Protein AF-Q3UQT1-F1 (afdb_monomer_lite)

Sequence (174 aa):
MASGGNQSPPPPPAAAASSEEEEEDGDAADRAQPAGSPSHQIQQRFEELCSRLNMDEAARAEAWSSYRSMSESYTLEGNDLHWLACALYVACRKSVPTVSKGTAEGNYVSLTRILRCSEQSLIEFFNKMKKWEDMANLPPHFRERTERLERNFTVSAVIFKKYEPIFQDIFKYP

InterPro domains:
  IPR024599 Retinoblastoma-associated protein, N-terminal [PF11934] (102-173)
  IPR024599 Retinoblastoma-associated protein, N-terminal [SM01367] (94-174)
  IPR028309 Retinoblastoma protein family [PTHR13742] (41-174)
  IPR036915 Cyclin-like superfamily [SSF47954] (47-95)

Secondary structure (DSSP, 8-state):
-------------------------------------HHHHHHHHHHHHHHHHT--HHHHHHHHHHHHHHHHHS---S-HHHHHHHHHHHHHHHS----SSS---S----HHHHHHHHT--HHHHHHHHHHHHHHTT--HHHHHHHHHHHHHHHHHHHHHHHHHHHHHHHS---

Structure (mmCIF, N/CA/C/O backbone):
data_AF-Q3UQT1-F1
#
_entry.id   AF-Q3UQT1-F1
#
loop_
_atom_site.group_PDB
_atom_site.id
_atom_site.type_symbol
_atom_site.label_atom_id
_atom_site.label_alt_id
_atom_site.label_comp_id
_atom_site.label_asym_id
_atom_site.label_entity_id
_atom_site.label_seq_id
_atom_site.pdbx_PDB_ins_code
_atom_site.Cartn_x
_atom_site.Cartn_y
_atom_site.Cartn_z
_atom_site.occupancy
_atom_site.B_iso_or_equiv
_atom_site.auth_seq_id
_atom_site.auth_comp_id
_atom_site.auth_asym_id
_atom_site.auth_atom_id
_atom_site.pdbx_PDB_model_num
ATOM 1 N N . MET A 1 1 ? -81.829 1.504 67.036 1.00 43.28 1 MET A N 1
ATOM 2 C CA . MET A 1 1 ? -82.154 0.271 66.284 1.00 43.28 1 MET A CA 1
ATOM 3 C C . MET A 1 1 ? -80.848 -0.137 65.604 1.00 43.28 1 MET A C 1
ATOM 5 O O . MET A 1 1 ? -80.374 0.644 64.797 1.00 43.28 1 MET A O 1
ATOM 9 N N . ALA A 1 2 ? -80.030 -1.019 66.202 1.00 41.16 2 ALA A N 1
ATOM 10 C CA . ALA A 1 2 ? -79.977 -2.478 65.944 1.00 41.16 2 ALA A CA 1
ATOM 11 C C . ALA A 1 2 ? -79.972 -2.752 64.425 1.00 41.16 2 ALA A C 1
ATOM 13 O O . ALA A 1 2 ? -80.900 -2.320 63.759 1.00 41.16 2 ALA A O 1
ATOM 14 N N . SER A 1 3 ? -78.987 -3.359 63.767 1.00 46.69 3 SER A N 1
ATOM 15 C CA . SER A 1 3 ? -78.039 -4.447 64.062 1.00 46.69 3 SER A CA 1
ATOM 16 C C . SER A 1 3 ? -76.946 -4.371 62.967 1.00 46.69 3 SER A C 1
ATOM 18 O O . SER A 1 3 ? -77.114 -3.628 62.009 1.00 46.69 3 SER A O 1
ATOM 20 N N . GLY A 1 4 ? -75.815 -5.064 62.951 1.00 45.41 4 GLY A N 1
ATOM 21 C CA . GLY A 1 4 ? -75.279 -6.178 63.713 1.00 45.41 4 GLY A CA 1
ATOM 22 C C . GLY A 1 4 ? -73.825 -6.380 63.253 1.00 45.41 4 GLY A C 1
ATOM 23 O O . GLY A 1 4 ? -73.440 -5.938 62.170 1.00 45.41 4 GLY A O 1
ATOM 24 N N . GLY A 1 5 ? -73.008 -6.973 64.118 1.00 43.38 5 GLY A N 1
ATOM 25 C CA . GLY A 1 5 ? -71.601 -7.247 63.841 1.00 43.38 5 GLY A CA 1
ATOM 26 C C . GLY A 1 5 ? -71.372 -8.536 63.055 1.00 43.38 5 GLY A C 1
ATOM 27 O O . GLY A 1 5 ? -72.252 -9.388 62.985 1.00 43.38 5 GLY A O 1
ATOM 28 N N . ASN A 1 6 ? -70.148 -8.710 62.552 1.00 47.06 6 ASN A N 1
ATOM 29 C CA . ASN A 1 6 ? -69.303 -9.814 63.009 1.00 47.06 6 ASN A CA 1
ATOM 30 C C . ASN A 1 6 ? -67.811 -9.566 62.715 1.00 47.06 6 ASN A C 1
ATOM 32 O O . ASN A 1 6 ? -67.454 -8.780 61.844 1.00 47.06 6 ASN A O 1
ATOM 36 N N . GLN A 1 7 ? -66.975 -10.211 63.527 1.00 46.31 7 GLN A N 1
ATOM 37 C CA . GLN A 1 7 ? -65.545 -9.997 63.772 1.00 46.31 7 GLN A CA 1
ATOM 38 C C . GLN A 1 7 ? -64.594 -10.653 62.732 1.00 46.31 7 GLN A C 1
ATOM 40 O O . GLN A 1 7 ? -64.849 -11.764 62.285 1.00 46.31 7 GLN A O 1
ATOM 45 N N . SER A 1 8 ? -63.505 -9.932 62.402 1.00 48.25 8 SER A N 1
ATOM 46 C CA . SER A 1 8 ? -62.045 -10.253 62.291 1.00 48.25 8 SER A CA 1
ATOM 47 C C . SER A 1 8 ? -61.491 -11.662 62.664 1.00 48.25 8 SER A C 1
ATOM 49 O O . SER A 1 8 ? -62.192 -12.351 63.401 1.00 48.25 8 SER A O 1
ATOM 51 N N . PRO A 1 9 ? -60.186 -12.043 62.431 1.00 54.91 9 PRO A N 1
ATOM 52 C CA . PRO A 1 9 ? -59.051 -11.526 61.601 1.00 54.91 9 PRO A CA 1
ATOM 53 C C . PRO A 1 9 ? -58.205 -12.678 60.88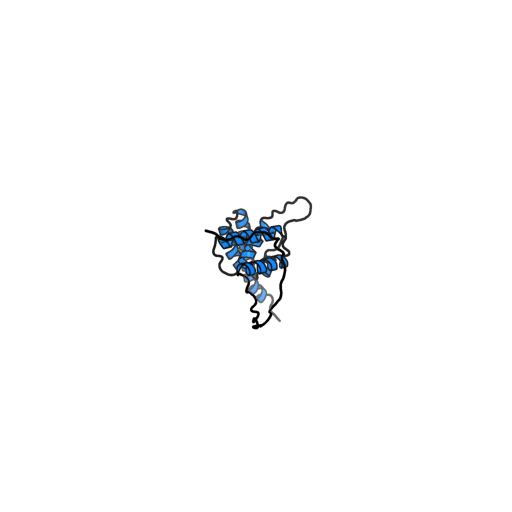7 1.00 54.91 9 PRO A C 1
ATOM 55 O O . PRO A 1 9 ? -58.852 -13.592 60.393 1.00 54.91 9 PRO A O 1
ATOM 58 N N . PRO A 1 10 ? -56.834 -12.707 60.756 1.00 52.97 10 PRO A N 1
ATOM 59 C CA . PRO A 1 10 ? -56.041 -12.366 59.547 1.00 52.97 10 PRO A CA 1
ATOM 60 C C . PRO A 1 10 ? -55.024 -13.495 59.073 1.00 52.97 10 PRO A C 1
ATOM 62 O O . PRO A 1 10 ? -55.379 -14.658 59.231 1.00 52.97 10 PRO A O 1
ATOM 65 N N . PRO A 1 11 ? -53.836 -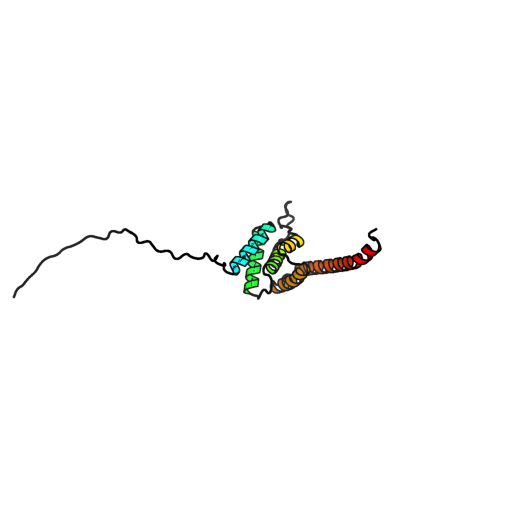13.248 58.426 1.00 60.25 11 PRO A N 1
ATOM 66 C CA . PRO A 1 11 ? -53.310 -13.951 57.223 1.00 60.25 11 PRO A CA 1
ATOM 67 C C . PRO A 1 11 ? -52.195 -15.008 57.510 1.00 60.25 11 PRO A C 1
ATOM 69 O O . PRO A 1 11 ? -51.970 -15.307 58.684 1.00 60.25 11 PRO A O 1
ATOM 72 N N . PRO A 1 12 ? -51.483 -15.603 56.506 1.00 56.84 12 PRO A N 1
ATOM 73 C CA . PRO A 1 12 ? -50.162 -15.073 56.067 1.00 56.84 12 PRO A CA 1
ATOM 74 C C . PRO A 1 12 ? -49.806 -15.421 54.566 1.00 56.84 12 PRO A C 1
ATOM 76 O O . PRO A 1 12 ? -50.739 -15.453 53.769 1.00 56.84 12 PRO A O 1
ATOM 79 N N . PRO A 1 13 ? -48.534 -15.543 54.087 1.00 49.78 13 PRO A N 1
ATOM 80 C CA . PRO A 1 13 ? -47.975 -14.692 53.025 1.00 49.78 13 PRO A CA 1
ATOM 81 C C . PRO A 1 13 ? -47.515 -15.442 51.744 1.00 49.78 13 PRO A C 1
ATOM 83 O O . PRO A 1 13 ? -47.684 -16.648 51.600 1.00 49.78 13 PRO A O 1
ATOM 86 N N . ALA A 1 14 ? -46.926 -14.683 50.813 1.00 49.94 14 ALA A N 1
ATOM 87 C CA . ALA A 1 14 ? -46.400 -15.092 49.508 1.00 49.94 14 ALA A CA 1
ATOM 88 C C . ALA A 1 14 ? -45.430 -16.296 49.511 1.00 49.94 14 ALA A C 1
ATOM 90 O O . ALA A 1 14 ? -44.548 -16.390 50.365 1.00 49.94 14 ALA A O 1
ATOM 91 N N . ALA A 1 15 ? -45.524 -17.134 48.470 1.00 42.78 15 ALA A N 1
ATOM 92 C CA . ALA A 1 15 ? -44.500 -18.093 48.056 1.00 42.78 15 ALA A CA 1
ATOM 93 C C . ALA A 1 15 ? -44.474 -18.214 46.517 1.00 42.78 15 ALA A C 1
ATOM 95 O O . ALA A 1 15 ? -45.502 -18.098 45.854 1.00 42.78 15 ALA A O 1
ATOM 96 N N . ALA A 1 16 ? -43.262 -18.363 45.990 1.00 40.72 16 ALA A N 1
ATOM 97 C CA . ALA A 1 16 ? -42.859 -18.329 44.587 1.00 40.72 16 ALA A CA 1
ATOM 98 C C . ALA A 1 16 ? -42.946 -19.700 43.876 1.00 40.72 16 ALA A C 1
ATOM 100 O O . ALA A 1 16 ? -43.174 -20.704 44.546 1.00 40.72 16 ALA A O 1
ATOM 101 N N . ALA A 1 17 ? -42.598 -19.697 42.571 1.00 39.31 17 ALA A N 1
ATOM 102 C CA . ALA A 1 17 ? -42.266 -20.841 41.687 1.00 39.31 17 ALA A CA 1
ATOM 103 C C . ALA A 1 17 ? -43.484 -21.662 41.197 1.00 39.31 17 ALA A C 1
ATOM 105 O O . ALA A 1 17 ? -44.422 -21.849 41.958 1.00 39.31 17 ALA A O 1
ATOM 106 N N . SER A 1 18 ? -43.613 -22.196 39.977 1.00 38.56 18 SER A N 1
ATOM 107 C CA . SER A 1 18 ? -42.816 -22.345 38.739 1.00 38.56 18 SER A CA 1
ATOM 108 C C . SER A 1 18 ? -43.811 -22.835 37.648 1.00 38.56 18 SER A C 1
ATOM 110 O O . SER A 1 18 ? -44.823 -23.426 38.006 1.00 38.56 18 SER A O 1
ATOM 112 N N . SER A 1 19 ? -43.741 -22.356 36.397 1.00 38.38 19 SER A N 1
ATOM 113 C CA . SER A 1 19 ? -43.209 -23.054 35.197 1.00 38.38 19 SER A CA 1
ATOM 114 C C . SER A 1 19 ? -43.983 -24.309 34.761 1.00 38.38 19 SER A C 1
ATOM 116 O O . SER A 1 19 ? -44.052 -25.232 35.554 1.00 38.38 19 SER A O 1
ATOM 118 N N . GLU A 1 20 ? -44.483 -24.312 33.512 1.00 40.19 20 GLU A N 1
ATOM 119 C CA . GLU A 1 20 ? -44.632 -25.432 32.537 1.00 40.19 20 GLU A CA 1
ATOM 120 C C . GLU A 1 20 ? -45.657 -24.976 31.465 1.00 40.19 20 GLU A C 1
ATOM 122 O O . GLU A 1 20 ? -46.771 -24.597 31.813 1.00 40.19 20 GLU A O 1
ATOM 127 N N . GLU A 1 21 ? -45.278 -24.635 30.227 1.00 38.41 21 GLU A N 1
ATOM 128 C CA . GLU A 1 21 ? -44.841 -25.465 29.078 1.00 38.41 21 GLU A CA 1
ATOM 129 C C . GLU A 1 21 ? -45.958 -25.510 28.018 1.00 38.41 21 GLU A C 1
ATOM 131 O O . GLU A 1 21 ? -46.962 -26.174 28.230 1.00 38.41 21 GLU A O 1
ATOM 136 N N . GLU A 1 22 ? -45.759 -24.834 26.879 1.00 37.56 22 GLU A N 1
ATOM 137 C CA . GLU A 1 22 ? -46.276 -25.257 25.565 1.00 37.56 22 GLU A CA 1
ATOM 138 C C . GLU A 1 22 ? -45.226 -24.866 24.498 1.00 37.56 22 GLU A C 1
ATOM 140 O O . GLU A 1 22 ? -45.066 -23.691 24.157 1.00 37.56 22 GLU A O 1
ATOM 145 N N . GLU A 1 23 ? -44.455 -25.860 24.035 1.00 37.91 23 GLU A N 1
ATOM 146 C CA . GLU A 1 23 ? -43.909 -25.911 22.666 1.00 37.91 23 GLU A CA 1
ATOM 147 C C . GLU A 1 23 ? -45.099 -26.167 21.717 1.00 37.91 23 GLU A C 1
ATOM 149 O O . GLU A 1 23 ? -46.084 -26.774 22.123 1.00 37.91 23 GLU A O 1
ATOM 154 N N . GLU A 1 24 ? -45.175 -25.669 20.488 1.00 40.66 24 GLU A N 1
ATOM 155 C CA . GLU A 1 24 ? -44.423 -26.097 19.306 1.00 40.66 24 GLU A CA 1
ATOM 156 C C . GLU A 1 24 ? -45.104 -25.370 18.122 1.00 40.66 24 GLU A C 1
ATOM 158 O O . GLU A 1 24 ? -46.330 -25.288 18.093 1.00 40.66 24 GLU A O 1
ATOM 163 N N . ASP A 1 25 ? -44.360 -24.800 17.174 1.00 38.03 25 ASP A N 1
ATOM 164 C CA . ASP A 1 25 ? -44.450 -25.208 15.761 1.00 38.03 25 ASP A CA 1
ATOM 165 C C . ASP A 1 25 ? -43.439 -24.414 14.931 1.00 38.03 25 ASP A C 1
ATOM 167 O O . ASP A 1 25 ? -43.322 -23.187 15.016 1.00 38.03 25 ASP A O 1
ATOM 171 N N . GLY A 1 26 ? -42.639 -25.163 14.185 1.00 41.81 26 GLY A N 1
ATOM 172 C CA . GLY A 1 26 ? -41.519 -24.662 13.419 1.00 41.81 26 GLY A CA 1
ATOM 173 C C . GLY A 1 26 ? -41.961 -24.103 12.077 1.00 41.81 26 GLY A C 1
ATOM 174 O O . GLY A 1 26 ? -42.659 -24.761 11.316 1.00 41.81 26 GLY A O 1
ATOM 175 N N . ASP A 1 27 ? -41.414 -22.944 11.726 1.00 38.69 27 ASP A N 1
ATOM 176 C CA . ASP A 1 27 ? -41.212 -22.607 10.323 1.00 38.69 27 ASP A CA 1
ATOM 177 C C . ASP A 1 27 ? -39.706 -22.558 10.058 1.00 38.69 27 ASP A C 1
ATOM 179 O O . ASP A 1 27 ? -38.924 -21.938 10.789 1.00 38.69 27 ASP A O 1
ATOM 183 N N . ALA A 1 28 ? -39.294 -23.337 9.063 1.00 46.75 28 ALA A N 1
ATOM 184 C CA . ALA A 1 28 ? -37.916 -23.596 8.714 1.00 46.75 28 ALA A CA 1
ATOM 185 C C . ALA A 1 28 ? -37.229 -22.294 8.291 1.00 46.75 28 ALA A C 1
ATOM 187 O O . ALA A 1 28 ? -37.360 -21.834 7.158 1.00 46.75 28 ALA A O 1
ATOM 188 N N . ALA A 1 29 ? -36.443 -21.722 9.203 1.00 41.16 29 ALA A N 1
ATOM 189 C CA . ALA A 1 29 ? -35.511 -20.659 8.880 1.00 41.16 29 ALA A CA 1
ATOM 190 C C . ALA A 1 29 ? -34.482 -21.186 7.869 1.00 41.16 29 ALA A C 1
ATOM 192 O O . ALA A 1 29 ? -33.504 -21.850 8.229 1.00 41.16 29 ALA A O 1
ATOM 193 N N . ASP A 1 30 ? -34.712 -20.861 6.597 1.00 37.50 30 ASP A N 1
ATOM 194 C CA . ASP A 1 30 ? -33.672 -20.742 5.587 1.00 37.50 30 ASP A CA 1
ATOM 195 C C . ASP A 1 30 ? -32.542 -19.915 6.205 1.00 37.50 30 ASP A C 1
ATOM 197 O O . ASP A 1 30 ? -32.681 -18.722 6.494 1.00 37.50 30 ASP A O 1
ATOM 201 N N . ARG A 1 31 ? -31.448 -20.597 6.550 1.00 44.06 31 ARG A N 1
ATOM 202 C CA . ARG A 1 31 ? -30.319 -20.024 7.277 1.00 44.06 31 ARG A CA 1
ATOM 203 C C . ARG A 1 31 ? -29.490 -19.188 6.313 1.00 44.06 31 ARG A C 1
ATOM 205 O O . ARG A 1 31 ? -28.352 -19.527 5.993 1.00 44.06 31 ARG A O 1
ATOM 212 N N . ALA A 1 32 ? -30.056 -18.060 5.898 1.00 49.12 32 ALA A N 1
ATOM 213 C CA . ALA A 1 32 ? -29.294 -16.923 5.434 1.00 49.12 32 ALA A CA 1
ATOM 214 C C . ALA A 1 32 ? -28.306 -16.567 6.552 1.00 49.12 32 ALA A C 1
ATOM 216 O O . ALA A 1 32 ? -28.682 -16.183 7.661 1.00 49.12 32 ALA A O 1
ATOM 217 N N . GLN A 1 33 ? -27.021 -16.787 6.280 1.00 56.38 33 GLN A N 1
ATOM 218 C CA . GLN A 1 33 ? -25.936 -16.328 7.134 1.00 56.38 33 GLN A CA 1
ATOM 219 C C . GLN A 1 33 ? -26.188 -14.852 7.470 1.00 56.38 33 GLN A C 1
ATOM 221 O O . GLN A 1 33 ? -26.475 -14.081 6.548 1.00 56.38 33 GLN A O 1
ATOM 226 N N . PRO A 1 34 ? -26.097 -14.424 8.742 1.00 51.06 34 PRO A N 1
ATOM 227 C CA . PRO A 1 34 ? -26.183 -13.010 9.038 1.00 51.06 34 PRO A CA 1
ATOM 228 C C . PRO A 1 34 ? -24.952 -12.390 8.390 1.00 51.06 34 PRO A C 1
ATOM 230 O O . PRO A 1 34 ? -23.826 -12.612 8.839 1.00 51.06 34 PRO A O 1
ATOM 233 N N . ALA A 1 35 ? -25.152 -11.671 7.288 1.00 55.66 35 ALA A N 1
ATOM 234 C CA . ALA A 1 35 ? -24.141 -10.785 6.753 1.00 55.66 35 ALA A CA 1
ATOM 235 C C . ALA A 1 35 ? -23.801 -9.825 7.896 1.00 55.66 35 ALA A C 1
ATOM 237 O O . ALA A 1 35 ? -24.578 -8.923 8.210 1.00 55.66 35 ALA A O 1
ATOM 238 N N . GLY A 1 36 ? -22.694 -10.096 8.595 1.00 58.72 36 GLY A N 1
ATOM 239 C CA . GLY A 1 36 ? -22.218 -9.248 9.678 1.00 58.72 36 GLY A CA 1
ATOM 240 C C . GLY A 1 36 ? -22.147 -7.812 9.178 1.00 58.72 36 GLY A C 1
ATOM 241 O O . GLY A 1 36 ? -21.950 -7.583 7.979 1.00 58.72 36 GLY A O 1
ATOM 242 N N . SER A 1 37 ? -22.334 -6.844 10.074 1.00 74.50 37 SER A N 1
ATOM 243 C CA . SER A 1 37 ? -22.230 -5.429 9.717 1.00 74.50 37 SER A CA 1
ATOM 244 C C . SER A 1 37 ? -20.962 -5.179 8.879 1.00 74.50 37 SER A C 1
ATOM 246 O O . SER A 1 37 ? -19.940 -5.834 9.107 1.00 74.50 37 SER A O 1
ATOM 248 N N . PRO A 1 38 ? -20.987 -4.270 7.888 1.00 79.19 38 PRO A N 1
ATOM 249 C CA . PRO A 1 38 ? -19.857 -4.065 6.975 1.00 79.19 38 PRO A CA 1
ATOM 250 C C . PRO A 1 38 ? -18.538 -3.807 7.722 1.00 79.19 38 PRO A C 1
ATOM 252 O O . PRO A 1 38 ? -17.492 -4.330 7.345 1.00 79.19 38 PRO A O 1
ATOM 255 N N . SER A 1 39 ? -18.598 -3.114 8.861 1.00 83.06 39 SER A N 1
ATOM 256 C CA . SER A 1 39 ? -17.463 -2.906 9.765 1.00 83.06 39 SER A CA 1
ATOM 257 C C . SER A 1 39 ? -16.879 -4.212 10.328 1.00 83.06 39 SER A C 1
ATOM 259 O O . SER A 1 39 ? -15.661 -4.337 10.432 1.00 83.06 39 SER A O 1
ATOM 261 N N . HIS A 1 40 ? -17.720 -5.197 10.659 1.00 87.12 40 HIS A N 1
ATOM 262 C CA . HIS A 1 40 ? -17.286 -6.507 11.154 1.00 87.12 40 HIS A CA 1
ATOM 263 C C . HIS A 1 40 ? -16.579 -7.319 10.060 1.00 87.12 40 HIS A C 1
ATOM 265 O O . HIS A 1 40 ? -15.578 -7.980 10.325 1.00 87.12 40 HIS A O 1
ATOM 271 N N . GLN A 1 41 ? -17.047 -7.233 8.812 1.00 90.19 41 GLN A N 1
ATOM 272 C CA . GLN A 1 41 ? -16.391 -7.898 7.679 1.00 90.19 41 GLN A CA 1
ATOM 273 C C . GLN A 1 41 ? -15.006 -7.296 7.395 1.00 90.19 41 GLN A C 1
ATOM 275 O O . GLN A 1 41 ? -14.045 -8.027 7.155 1.00 90.19 41 GLN A O 1
ATOM 280 N N . ILE A 1 42 ? -14.875 -5.966 7.466 1.00 91.88 42 ILE A N 1
ATOM 281 C CA . ILE A 1 42 ? -13.584 -5.275 7.313 1.00 91.88 42 ILE A CA 1
ATOM 282 C C . ILE A 1 42 ? -12.627 -5.667 8.445 1.00 91.88 42 ILE A C 1
ATOM 284 O O . ILE A 1 42 ? -11.458 -5.951 8.184 1.00 91.88 42 ILE A O 1
ATOM 288 N N . GLN A 1 43 ? -13.123 -5.743 9.683 1.00 92.81 43 GLN A N 1
ATOM 289 C CA . GLN A 1 43 ? -12.331 -6.182 10.831 1.00 92.81 43 GLN A CA 1
ATOM 290 C C . GLN A 1 43 ? -11.832 -7.620 10.666 1.00 92.81 43 GLN A C 1
ATOM 292 O O . GLN A 1 43 ? -10.645 -7.873 10.841 1.00 92.81 43 GLN A O 1
ATOM 297 N N . GLN A 1 44 ? -12.698 -8.546 10.254 1.00 94.06 44 GLN A N 1
ATOM 298 C CA . GLN A 1 44 ? -12.310 -9.937 10.022 1.00 94.06 44 GLN A CA 1
ATOM 299 C C . GLN A 1 44 ? -11.216 -10.053 8.948 1.00 94.06 44 GLN A C 1
ATOM 301 O O . GLN A 1 44 ? -10.222 -10.754 9.137 1.00 94.06 44 GLN A O 1
ATOM 306 N N . ARG A 1 45 ? -11.354 -9.315 7.838 1.00 93.56 45 ARG A N 1
ATOM 307 C CA . ARG A 1 45 ? -10.336 -9.266 6.773 1.00 93.56 45 ARG A CA 1
ATOM 308 C C . ARG A 1 45 ? -9.019 -8.658 7.263 1.00 93.56 45 ARG A C 1
ATOM 310 O O . ARG A 1 45 ? -7.946 -9.090 6.841 1.00 93.56 45 ARG A O 1
ATOM 317 N N . PHE A 1 46 ? -9.084 -7.664 8.147 1.00 94.88 46 PHE A N 1
ATOM 318 C CA . PHE A 1 46 ? -7.902 -7.086 8.779 1.00 94.88 46 PHE A CA 1
ATOM 319 C C . PHE A 1 46 ? -7.204 -8.080 9.717 1.00 94.88 46 PHE A C 1
ATOM 321 O O . PHE A 1 46 ? -5.985 -8.233 9.648 1.00 94.88 46 PHE A O 1
ATOM 328 N N . GLU A 1 47 ? -7.958 -8.794 10.551 1.00 94.06 47 GLU A N 1
ATOM 329 C CA . GLU A 1 47 ? -7.426 -9.822 11.451 1.00 94.06 47 GLU A CA 1
ATOM 330 C C . GLU A 1 47 ? -6.751 -10.955 10.668 1.00 94.06 47 GLU A C 1
ATOM 332 O O . GLU A 1 47 ? -5.632 -11.360 10.996 1.00 94.06 47 GLU A O 1
ATOM 337 N N . GLU A 1 48 ? -7.367 -11.401 9.572 1.00 94.25 48 GLU A N 1
ATOM 338 C CA . GLU A 1 48 ? -6.772 -12.378 8.661 1.00 94.25 48 GLU A CA 1
ATOM 339 C C . GLU A 1 48 ? -5.464 -11.857 8.041 1.00 94.25 48 GLU A C 1
ATOM 341 O O . GLU A 1 48 ? -4.450 -12.563 8.034 1.00 94.25 48 GLU A O 1
ATOM 346 N N . LEU A 1 49 ? -5.446 -10.605 7.566 1.00 92.81 49 LEU A N 1
ATOM 347 C CA . LEU A 1 49 ? -4.241 -9.964 7.034 1.00 92.81 49 LEU A CA 1
ATOM 348 C C . LEU A 1 49 ? -3.121 -9.929 8.084 1.00 92.81 49 LEU A C 1
ATOM 350 O O . LEU A 1 49 ? -1.983 -10.307 7.793 1.00 92.81 49 LEU A O 1
ATOM 354 N N . CYS A 1 50 ? -3.432 -9.518 9.311 1.00 91.50 50 CYS A N 1
ATOM 355 C CA . CYS A 1 50 ? -2.466 -9.475 10.402 1.00 91.50 50 CYS A CA 1
ATOM 356 C C . CYS A 1 50 ? -1.953 -10.864 10.792 1.00 91.50 50 CYS A C 1
ATOM 358 O O . CYS A 1 50 ? -0.759 -11.004 11.064 1.00 91.50 50 CYS A O 1
ATOM 360 N N . SER A 1 51 ? -2.815 -11.882 10.770 1.00 90.94 51 SER A N 1
ATOM 361 C CA . SER A 1 51 ? -2.441 -13.280 11.001 1.00 90.94 51 SER A CA 1
ATOM 362 C C . SER A 1 51 ? -1.472 -13.784 9.924 1.00 90.94 51 SER A C 1
ATOM 364 O O . SER A 1 51 ? -0.376 -14.253 10.236 1.00 90.94 51 SER A O 1
ATOM 366 N N . ARG A 1 52 ? -1.783 -13.562 8.638 1.00 90.44 52 ARG A N 1
ATOM 367 C CA . ARG A 1 52 ? -0.910 -13.933 7.502 1.00 90.44 52 ARG A CA 1
ATOM 368 C C . ARG A 1 52 ? 0.459 -13.251 7.550 1.00 90.44 52 ARG A C 1
ATOM 370 O O . ARG A 1 52 ? 1.462 -13.803 7.081 1.00 90.44 52 ARG A O 1
ATOM 377 N N . LEU A 1 53 ? 0.514 -12.042 8.100 1.00 88.06 53 LEU A N 1
ATOM 378 C CA . LEU A 1 53 ? 1.742 -11.268 8.262 1.00 88.06 53 LEU A CA 1
ATOM 379 C C . LEU A 1 53 ? 2.486 -11.572 9.572 1.00 88.06 53 LEU A C 1
ATOM 381 O O . LEU A 1 53 ? 3.643 -11.173 9.692 1.00 88.06 53 LEU A O 1
ATOM 385 N N . ASN A 1 54 ? 1.884 -12.344 10.484 1.00 86.50 54 ASN A N 1
ATOM 386 C CA . ASN A 1 54 ? 2.380 -12.607 11.837 1.00 86.50 54 ASN A CA 1
ATOM 387 C C . ASN A 1 54 ? 2.670 -11.309 12.614 1.00 86.50 54 ASN A C 1
ATOM 389 O O . ASN A 1 54 ? 3.730 -11.160 13.222 1.00 86.50 54 ASN A O 1
ATOM 393 N N . MET A 1 55 ? 1.744 -10.350 12.529 1.00 85.00 55 MET A N 1
ATOM 394 C CA . MET A 1 55 ? 1.847 -9.053 13.202 1.00 85.00 55 MET A CA 1
ATOM 395 C C . MET A 1 55 ? 1.681 -9.198 14.710 1.00 85.00 55 MET A C 1
ATOM 397 O O . MET A 1 55 ? 0.798 -9.924 15.167 1.00 85.00 55 MET A O 1
ATOM 401 N N . ASP A 1 56 ? 2.485 -8.455 15.463 1.00 85.69 56 ASP A N 1
ATOM 402 C CA . ASP A 1 56 ? 2.339 -8.298 16.904 1.00 85.69 56 ASP A CA 1
ATOM 403 C C . ASP A 1 56 ? 1.073 -7.500 17.246 1.00 85.69 56 ASP A C 1
ATOM 405 O O . ASP A 1 56 ? 0.537 -6.745 16.428 1.00 85.69 56 ASP A O 1
ATOM 409 N N . GLU A 1 57 ? 0.585 -7.688 18.471 1.00 87.25 57 GLU A N 1
ATOM 410 C CA . GLU A 1 57 ? -0.666 -7.078 18.928 1.00 87.25 57 GLU A CA 1
ATOM 411 C C . GLU A 1 57 ? -0.579 -5.548 18.965 1.00 87.25 57 GLU A C 1
ATOM 413 O O . GLU A 1 57 ? -1.537 -4.868 18.607 1.00 87.25 57 GLU A O 1
ATOM 418 N N . ALA A 1 58 ? 0.580 -4.993 19.334 1.00 87.31 58 ALA A N 1
ATOM 419 C CA . ALA A 1 58 ? 0.766 -3.549 19.434 1.00 87.31 58 ALA A CA 1
ATOM 420 C C . ALA A 1 58 ? 0.658 -2.872 18.060 1.00 87.31 58 ALA A C 1
ATOM 422 O O . ALA A 1 58 ? -0.159 -1.964 17.882 1.00 87.31 58 ALA A O 1
ATOM 423 N N . ALA A 1 59 ? 1.410 -3.354 17.065 1.00 86.94 59 ALA A N 1
ATOM 424 C CA . ALA A 1 59 ? 1.333 -2.822 15.705 1.00 86.94 59 ALA A CA 1
ATOM 425 C C . ALA A 1 59 ? -0.048 -3.045 15.061 1.00 86.94 59 ALA A C 1
ATOM 427 O O . ALA A 1 59 ? -0.544 -2.175 14.340 1.00 86.94 59 ALA A O 1
ATOM 428 N N . ARG A 1 60 ? -0.702 -4.184 15.339 1.00 90.31 60 ARG A N 1
ATOM 429 C CA . ARG A 1 60 ? -2.078 -4.460 14.892 1.00 90.31 60 ARG A CA 1
ATOM 430 C C . ARG A 1 60 ? -3.069 -3.448 15.464 1.00 90.31 60 ARG A C 1
ATOM 432 O O . ARG A 1 60 ? -3.855 -2.878 14.707 1.00 90.31 60 ARG A O 1
ATOM 439 N N . ALA A 1 61 ? -3.021 -3.212 16.773 1.00 91.94 61 ALA A N 1
ATOM 440 C CA . ALA A 1 61 ? -3.913 -2.281 17.451 1.00 91.94 61 ALA A CA 1
ATOM 441 C C . ALA A 1 61 ? -3.706 -0.836 16.967 1.00 91.94 61 ALA A C 1
ATOM 443 O O . ALA A 1 61 ? -4.684 -0.134 16.697 1.00 91.94 61 ALA A O 1
ATOM 444 N N . GLU A 1 62 ? -2.453 -0.401 16.785 1.00 92.12 62 GLU A N 1
ATOM 445 C CA . GLU A 1 62 ? -2.138 0.932 16.252 1.00 92.12 62 GLU A CA 1
ATOM 446 C C . GLU A 1 62 ? -2.675 1.113 14.824 1.00 92.12 62 GLU A C 1
ATOM 448 O O . GLU A 1 62 ? -3.317 2.126 14.518 1.00 92.12 62 GLU A O 1
ATOM 453 N N . ALA A 1 63 ? -2.449 0.125 13.952 1.00 93.88 63 ALA A N 1
ATOM 454 C CA . ALA A 1 63 ? -2.920 0.160 12.571 1.00 93.88 63 ALA A CA 1
ATOM 455 C C . ALA A 1 63 ? -4.454 0.195 12.493 1.00 93.88 63 ALA A C 1
ATOM 457 O O . ALA A 1 63 ? -5.012 1.004 11.748 1.00 93.88 63 ALA A O 1
ATOM 458 N N . TRP A 1 64 ? -5.140 -0.625 13.296 1.00 94.88 64 TRP A N 1
ATOM 459 C CA . TRP A 1 64 ? -6.603 -0.664 13.335 1.00 94.88 64 TRP A CA 1
ATOM 460 C C . TRP A 1 64 ? -7.213 0.633 13.865 1.00 94.88 64 TRP A C 1
ATOM 462 O O . TRP A 1 64 ? -8.146 1.168 13.269 1.00 94.88 64 TRP A O 1
ATOM 472 N N . SER A 1 65 ? -6.656 1.172 14.952 1.00 94.50 65 SER A N 1
ATOM 473 C CA . SER A 1 65 ? -7.082 2.453 15.523 1.00 94.50 65 SER A CA 1
ATOM 474 C C . SER A 1 65 ? -6.923 3.594 14.514 1.00 94.50 65 SER A C 1
ATOM 476 O O . SER A 1 65 ? -7.854 4.371 14.291 1.00 94.50 65 SER A O 1
ATOM 478 N N . SER A 1 66 ? -5.776 3.634 13.824 1.00 94.31 66 SER A N 1
ATOM 479 C CA . SER A 1 66 ? -5.510 4.623 12.776 1.00 94.31 66 SER A CA 1
ATOM 480 C C . SER A 1 66 ? -6.514 4.507 11.629 1.00 94.31 66 SER A C 1
ATOM 482 O O . SER A 1 66 ? -7.063 5.515 11.196 1.00 94.31 66 SER A O 1
ATOM 484 N N . TYR A 1 67 ? -6.802 3.288 11.162 1.00 95.00 67 TYR A N 1
ATOM 485 C CA . TYR A 1 67 ? -7.798 3.065 10.114 1.00 95.00 67 TYR A CA 1
ATOM 486 C C . TYR A 1 67 ? -9.201 3.477 10.532 1.00 95.00 67 TYR A C 1
ATOM 488 O O . TYR A 1 67 ? -9.860 4.178 9.770 1.00 95.00 67 TYR A O 1
ATOM 496 N N . ARG A 1 68 ? -9.636 3.127 11.745 1.00 93.88 68 ARG A N 1
ATOM 497 C CA . ARG A 1 68 ? -10.954 3.529 12.240 1.00 93.88 68 ARG A CA 1
ATOM 498 C C . ARG A 1 68 ? -11.091 5.053 12.266 1.00 93.88 68 ARG A C 1
ATOM 500 O O . ARG A 1 68 ? -12.020 5.585 11.667 1.00 93.88 68 ARG A O 1
ATOM 507 N N . SER A 1 69 ? -10.112 5.747 12.848 1.00 93.50 69 SER A N 1
ATOM 508 C CA . SER A 1 69 ? -10.089 7.214 12.891 1.00 93.50 69 SER A CA 1
ATOM 509 C C . SER A 1 69 ? -10.121 7.844 11.490 1.00 93.50 69 SER A C 1
ATOM 511 O O . SER A 1 69 ? -10.849 8.813 11.261 1.00 93.50 69 SER A O 1
ATOM 513 N N . MET A 1 70 ? -9.388 7.266 10.530 1.00 91.94 70 MET A N 1
ATOM 514 C CA . MET A 1 70 ? -9.405 7.708 9.132 1.00 91.94 70 MET A CA 1
ATOM 515 C C . MET A 1 70 ? -10.765 7.463 8.475 1.00 91.94 70 MET A C 1
ATOM 517 O O . MET A 1 70 ? -11.267 8.351 7.799 1.00 91.94 70 MET A O 1
ATOM 521 N N . SER A 1 71 ? -11.367 6.291 8.687 1.00 90.50 71 SER A N 1
ATOM 522 C CA . SER A 1 71 ? -12.654 5.911 8.089 1.00 90.50 71 SER A CA 1
ATOM 523 C C . SER A 1 71 ? -13.837 6.723 8.620 1.00 90.50 71 SER A C 1
ATOM 525 O O . SER A 1 71 ? -14.822 6.904 7.914 1.00 90.50 71 SER A O 1
ATOM 527 N N . GLU A 1 72 ? -13.736 7.234 9.849 1.00 90.88 72 GLU A N 1
ATOM 528 C CA . GLU A 1 72 ? -14.736 8.126 10.444 1.00 90.88 72 GLU A CA 1
ATOM 529 C C . GLU A 1 72 ? -14.586 9.568 9.938 1.00 90.88 72 GLU A C 1
ATOM 531 O O . GLU A 1 72 ? -15.577 10.277 9.776 1.00 90.88 72 GLU A O 1
ATOM 536 N N . SER A 1 73 ? -13.348 10.004 9.676 1.00 91.75 73 SER A N 1
ATOM 537 C CA . SER A 1 73 ? -13.039 11.389 9.287 1.00 91.75 73 SER A CA 1
ATOM 538 C C . SER A 1 73 ? -13.043 11.618 7.771 1.00 91.75 73 SER A C 1
ATOM 540 O O . SER A 1 73 ? -13.245 12.744 7.319 1.00 91.75 73 SER A O 1
ATOM 542 N N . TYR A 1 74 ? -12.803 10.574 6.975 1.00 90.69 74 TYR A N 1
ATOM 543 C CA . TYR A 1 74 ? -12.644 10.642 5.524 1.00 90.69 74 TYR A CA 1
ATOM 544 C C . TYR A 1 74 ? -13.394 9.506 4.827 1.00 90.69 74 TYR A C 1
ATOM 546 O O . TYR A 1 74 ? -13.498 8.391 5.329 1.00 90.69 74 TYR A O 1
ATOM 554 N N . THR A 1 75 ? -13.857 9.765 3.603 1.00 90.12 75 THR A N 1
ATOM 555 C CA . THR A 1 75 ? -14.426 8.721 2.740 1.00 90.12 75 THR A CA 1
ATOM 556 C C . THR A 1 75 ? -13.301 7.941 2.055 1.00 90.12 75 THR A C 1
ATOM 558 O O . THR A 1 75 ? -12.626 8.449 1.159 1.00 90.12 75 THR A O 1
ATOM 561 N N . LEU A 1 76 ? -13.079 6.698 2.489 1.00 90.75 76 LEU A N 1
ATOM 562 C CA . LEU A 1 76 ? -12.038 5.821 1.952 1.00 90.75 76 LEU A CA 1
ATOM 563 C C . LEU A 1 76 ? -12.530 5.083 0.699 1.00 90.75 76 LEU A C 1
ATOM 565 O O . LEU A 1 76 ? -13.157 4.035 0.779 1.00 90.75 76 LEU A O 1
ATOM 569 N N . GLU A 1 77 ? -12.214 5.607 -0.484 1.00 89.00 77 GLU A N 1
ATOM 570 C CA . GLU A 1 77 ? -12.664 5.006 -1.747 1.00 89.00 77 GLU A CA 1
ATOM 571 C C . GLU A 1 77 ? -11.822 3.793 -2.195 1.00 89.00 77 GLU A C 1
ATOM 573 O O . GLU A 1 77 ? -10.583 3.760 -2.084 1.00 89.00 77 GLU A O 1
ATOM 578 N N . GLY A 1 78 ? -12.499 2.809 -2.792 1.00 89.75 78 GLY A N 1
ATOM 579 C CA . GLY A 1 78 ? -11.904 1.591 -3.346 1.00 89.75 78 GLY A CA 1
ATOM 580 C C . GLY A 1 78 ? -11.802 0.453 -2.328 1.00 89.75 78 GLY A C 1
ATOM 581 O O . GLY A 1 78 ? -12.647 0.315 -1.457 1.00 89.75 78 GLY A O 1
ATOM 582 N N . ASN A 1 79 ? -10.777 -0.393 -2.456 1.00 92.06 79 ASN A N 1
ATOM 583 C CA . ASN A 1 79 ? -10.615 -1.573 -1.601 1.00 92.06 79 ASN A CA 1
ATOM 584 C C . ASN A 1 79 ? -10.143 -1.201 -0.180 1.00 92.06 79 ASN A C 1
ATOM 586 O O . ASN A 1 79 ? -9.091 -0.577 -0.020 1.00 92.06 79 ASN A O 1
ATOM 590 N N . ASP A 1 80 ? -10.868 -1.646 0.846 1.00 92.38 80 ASP A N 1
ATOM 591 C CA . ASP A 1 80 ? -10.518 -1.437 2.257 1.00 92.38 80 ASP A CA 1
ATOM 592 C C . ASP A 1 80 ? -9.201 -2.102 2.657 1.00 92.38 80 ASP A C 1
ATOM 594 O O . ASP A 1 80 ? -8.402 -1.505 3.378 1.00 92.38 80 ASP A O 1
ATOM 598 N N . LEU A 1 81 ? -8.907 -3.301 2.132 1.00 93.69 81 LEU A N 1
ATOM 599 C CA . LEU A 1 81 ? -7.648 -4.001 2.428 1.00 93.69 81 LEU A CA 1
ATOM 600 C C . LEU A 1 81 ? -6.422 -3.189 2.012 1.00 93.69 81 LEU A C 1
ATOM 602 O O . LEU A 1 81 ? -5.365 -3.287 2.630 1.00 93.69 81 LEU A O 1
ATOM 606 N N . HIS A 1 82 ? -6.558 -2.377 0.968 1.00 95.56 82 HIS A N 1
ATOM 607 C CA . HIS A 1 82 ? -5.480 -1.532 0.473 1.00 95.56 82 HIS A CA 1
ATOM 608 C C . HIS A 1 82 ? -5.193 -0.376 1.438 1.00 95.56 82 HIS A C 1
ATOM 610 O O . HIS A 1 82 ? -4.035 -0.050 1.691 1.00 95.56 82 HIS A O 1
ATOM 616 N N . TRP A 1 83 ? -6.240 0.209 2.022 1.00 95.88 83 TRP A N 1
ATOM 617 C CA . TRP A 1 83 ? -6.113 1.237 3.055 1.00 95.88 83 TRP A CA 1
ATOM 618 C C . TRP A 1 83 ? -5.575 0.665 4.366 1.00 95.88 83 TRP A C 1
ATOM 620 O O . TRP A 1 83 ? -4.679 1.249 4.973 1.00 95.88 83 TRP A O 1
ATOM 630 N N . LEU A 1 84 ? -6.041 -0.523 4.755 1.00 95.06 84 LEU A N 1
ATOM 631 C CA . LEU A 1 84 ? -5.507 -1.263 5.898 1.00 95.06 84 LEU A CA 1
ATOM 632 C C . LEU A 1 84 ? -4.022 -1.602 5.712 1.00 95.06 84 LEU A C 1
ATOM 634 O O . LEU A 1 84 ? -3.240 -1.482 6.652 1.00 95.06 84 LEU A O 1
ATOM 638 N N . ALA A 1 85 ? -3.599 -1.951 4.494 1.00 94.75 85 ALA A N 1
ATOM 639 C CA . ALA A 1 85 ? -2.191 -2.153 4.168 1.00 94.75 85 ALA A CA 1
ATOM 640 C C . ALA A 1 85 ? -1.353 -0.870 4.338 1.00 94.75 85 ALA A C 1
ATOM 642 O O . ALA A 1 85 ? -0.226 -0.951 4.829 1.00 94.75 85 ALA A O 1
ATOM 643 N N . CYS A 1 86 ? -1.888 0.308 3.985 1.00 94.88 86 CYS A N 1
ATOM 644 C CA . CYS A 1 86 ? -1.235 1.596 4.253 1.00 94.88 86 CYS A CA 1
ATOM 645 C C . CYS A 1 86 ? -1.111 1.862 5.760 1.00 94.88 86 CYS A C 1
ATOM 647 O O . CYS A 1 86 ? -0.021 2.185 6.233 1.00 94.88 86 CYS A O 1
ATOM 649 N N . ALA A 1 87 ? -2.194 1.666 6.519 1.00 94.56 87 ALA A N 1
ATOM 650 C CA . ALA A 1 87 ? -2.200 1.816 7.974 1.00 94.56 87 ALA A CA 1
ATOM 651 C C . ALA A 1 87 ? -1.145 0.920 8.638 1.00 94.56 87 ALA A C 1
ATOM 653 O O . ALA A 1 87 ? -0.348 1.376 9.459 1.00 94.56 87 ALA A O 1
ATOM 654 N N . LEU A 1 88 ? -1.102 -0.346 8.219 1.00 92.62 88 LEU A N 1
ATOM 655 C CA . LEU A 1 88 ? -0.175 -1.337 8.741 1.00 92.62 88 LEU A CA 1
ATOM 656 C C . LEU A 1 88 ? 1.274 -1.003 8.387 1.00 92.62 88 LEU A C 1
ATOM 658 O O . LEU A 1 88 ? 2.141 -1.042 9.252 1.00 92.62 88 LEU A O 1
ATOM 662 N N . TYR A 1 89 ? 1.541 -0.614 7.138 1.00 91.38 89 TYR A N 1
ATOM 663 C CA . TYR A 1 89 ? 2.875 -0.185 6.720 1.00 91.38 89 TYR A CA 1
ATOM 664 C C . TYR A 1 89 ? 3.397 0.982 7.570 1.00 91.38 89 TYR A C 1
ATOM 666 O O . TYR A 1 89 ? 4.576 1.002 7.931 1.00 91.38 89 TYR A O 1
ATOM 674 N N . VAL A 1 90 ? 2.525 1.935 7.909 1.00 91.38 90 VAL A N 1
ATOM 675 C CA . VAL A 1 90 ? 2.867 3.065 8.778 1.00 91.38 90 VAL A CA 1
ATOM 676 C C . VAL A 1 90 ? 3.165 2.601 10.198 1.00 91.38 90 VAL A C 1
ATOM 678 O O . VAL A 1 90 ? 4.222 2.962 10.712 1.00 91.38 90 VAL A O 1
ATOM 681 N N . ALA A 1 91 ? 2.304 1.780 10.805 1.00 89.56 91 ALA A N 1
ATOM 682 C CA . ALA A 1 91 ? 2.521 1.245 12.152 1.00 89.56 91 ALA A CA 1
ATOM 683 C C . ALA A 1 91 ? 3.867 0.496 12.251 1.00 89.56 91 ALA A C 1
ATOM 685 O O . ALA A 1 91 ? 4.710 0.831 13.082 1.00 89.56 91 ALA A O 1
ATOM 686 N N . CYS A 1 92 ? 4.154 -0.399 11.296 1.00 86.00 92 CYS A N 1
ATOM 687 C CA . CYS A 1 92 ? 5.413 -1.156 11.237 1.00 86.00 92 CYS A CA 1
ATOM 688 C C . CYS A 1 92 ? 6.671 -0.286 11.073 1.00 86.00 92 CYS A C 1
ATOM 690 O O . CYS A 1 92 ? 7.786 -0.752 11.305 1.00 86.00 92 CYS A O 1
ATOM 692 N N . ARG A 1 93 ? 6.532 0.950 10.579 1.00 80.12 93 ARG A N 1
ATOM 693 C CA . ARG A 1 93 ? 7.661 1.865 10.341 1.00 80.12 93 ARG A CA 1
ATOM 694 C C . ARG A 1 93 ? 7.751 3.014 11.333 1.00 80.12 93 ARG A C 1
ATOM 696 O O . ARG A 1 93 ? 8.801 3.654 11.389 1.00 80.12 93 ARG A O 1
ATOM 703 N N . LYS A 1 94 ? 6.688 3.276 12.093 1.00 74.06 94 LYS A N 1
ATOM 704 C CA . LYS A 1 94 ? 6.692 4.188 13.241 1.00 74.06 94 LYS A CA 1
ATOM 705 C C . LYS A 1 94 ? 7.370 3.563 14.455 1.00 74.06 94 LYS A C 1
ATOM 707 O O . LYS A 1 94 ? 8.023 4.294 15.197 1.00 74.06 94 LYS A O 1
ATOM 712 N N . SER A 1 95 ? 7.279 2.242 14.631 1.00 62.38 95 SER A N 1
ATOM 713 C CA . SER A 1 95 ? 8.048 1.525 15.649 1.00 62.38 95 SER A CA 1
ATOM 714 C C . SER A 1 95 ? 9.545 1.662 15.346 1.00 62.38 95 SER A C 1
ATOM 716 O O . SER A 1 95 ? 10.088 1.006 14.453 1.00 62.38 95 SER A O 1
ATOM 718 N N . VAL A 1 96 ? 10.213 2.584 16.037 1.00 51.03 96 VAL A N 1
ATOM 719 C CA . VAL A 1 96 ? 11.658 2.791 15.920 1.00 51.03 96 VAL A CA 1
ATOM 720 C C . VAL A 1 96 ? 12.353 1.513 16.403 1.00 51.03 96 VAL A C 1
ATOM 722 O O . VAL A 1 96 ? 12.022 1.045 17.490 1.00 51.03 96 VAL A O 1
ATOM 725 N N . PRO A 1 97 ? 13.329 0.948 15.668 1.00 45.38 97 PRO A N 1
ATOM 726 C CA . PRO A 1 97 ? 14.141 -0.126 16.209 1.00 45.38 97 PRO A CA 1
ATOM 727 C C . PRO A 1 97 ? 15.043 0.482 17.282 1.00 45.38 97 PRO A C 1
ATOM 729 O O . PRO A 1 97 ? 16.082 1.072 16.980 1.00 45.38 97 PRO A O 1
ATOM 732 N N . THR A 1 98 ? 14.644 0.385 18.546 1.00 44.53 98 THR A N 1
ATOM 733 C CA . THR A 1 98 ? 15.552 0.668 19.654 1.00 44.53 98 THR A CA 1
ATOM 734 C C . THR A 1 98 ? 16.623 -0.414 19.654 1.00 44.53 98 THR A C 1
ATOM 736 O O . THR A 1 98 ? 16.370 -1.568 19.989 1.00 44.53 98 THR A O 1
ATOM 739 N N . VAL A 1 99 ? 17.842 -0.048 19.256 1.00 44.09 99 VAL A N 1
ATOM 740 C CA . VAL A 1 99 ? 19.043 -0.870 19.448 1.00 44.09 99 VAL A CA 1
ATOM 741 C C . VAL A 1 99 ? 19.398 -0.838 20.936 1.00 44.09 99 VAL A C 1
ATOM 743 O O . VAL A 1 99 ? 20.358 -0.207 21.365 1.00 44.09 99 VAL A O 1
ATOM 746 N N . SER A 1 100 ? 18.597 -1.497 21.761 1.00 38.00 100 SER A N 1
ATOM 747 C CA . SER A 1 100 ? 18.935 -1.803 23.145 1.00 38.00 100 SER A CA 1
ATOM 748 C C . SER A 1 100 ? 18.654 -3.284 23.368 1.00 38.00 100 SER A C 1
ATOM 750 O O . SER A 1 100 ? 17.518 -3.701 23.536 1.00 38.00 100 SER A O 1
ATOM 752 N N . LYS A 1 101 ? 19.735 -4.077 23.371 1.00 42.16 101 LYS A N 1
ATOM 753 C CA . LYS A 1 101 ? 19.774 -5.526 23.651 1.00 42.16 101 LYS A CA 1
ATOM 754 C C . LYS A 1 101 ? 19.150 -6.441 22.584 1.00 42.16 101 LYS A C 1
ATOM 756 O O . LYS A 1 101 ? 18.118 -7.045 22.817 1.00 42.16 101 LYS A O 1
ATOM 761 N N . GLY A 1 102 ? 19.849 -6.642 21.463 1.00 36.62 102 GLY A N 1
ATOM 762 C CA . GLY A 1 102 ? 19.944 -7.950 20.780 1.00 36.62 102 GLY A CA 1
ATOM 763 C C . GLY A 1 102 ? 18.693 -8.606 20.167 1.00 36.62 102 GLY A C 1
ATOM 764 O O . GLY A 1 102 ? 18.847 -9.589 19.451 1.00 36.62 102 GLY A O 1
ATOM 765 N N . THR A 1 103 ? 17.492 -8.077 20.368 1.00 33.62 103 THR A N 1
ATOM 766 C CA . THR A 1 103 ? 16.245 -8.575 19.775 1.00 33.62 103 THR A CA 1
ATOM 767 C C . THR A 1 103 ? 15.562 -7.410 19.083 1.00 33.62 103 THR A C 1
ATOM 769 O O . THR A 1 103 ? 15.211 -6.417 19.713 1.00 33.62 103 THR A O 1
ATOM 772 N N . ALA A 1 104 ? 15.443 -7.505 17.760 1.00 36.66 104 ALA A N 1
ATOM 773 C CA . ALA A 1 104 ? 14.768 -6.516 16.937 1.00 36.66 104 ALA A CA 1
ATOM 774 C C . ALA A 1 104 ? 13.255 -6.588 17.193 1.00 36.66 104 ALA A C 1
ATOM 776 O O . ALA A 1 104 ? 12.533 -7.272 16.472 1.00 36.66 104 ALA A O 1
ATOM 777 N N . GLU A 1 105 ? 12.768 -5.911 18.231 1.00 40.28 105 GLU A N 1
ATOM 778 C CA . GLU A 1 105 ? 11.334 -5.674 18.384 1.00 40.28 105 GLU A CA 1
ATOM 779 C C . GLU A 1 105 ? 10.912 -4.535 17.457 1.00 40.28 105 GLU A C 1
ATOM 781 O O . GLU A 1 105 ? 11.070 -3.345 17.717 1.00 40.28 105 GLU A O 1
ATOM 786 N N . GLY A 1 106 ? 10.450 -4.977 16.298 1.00 47.84 106 GLY A N 1
ATOM 787 C CA . GLY A 1 106 ? 9.873 -4.221 15.209 1.00 47.84 106 GLY A CA 1
ATOM 788 C C . GLY A 1 106 ? 9.725 -5.241 14.100 1.00 47.84 106 GLY A C 1
ATOM 789 O O . GLY A 1 106 ? 10.708 -5.579 13.440 1.00 47.84 106 GLY A O 1
ATOM 790 N N . ASN A 1 107 ? 8.536 -5.830 13.980 1.00 55.22 107 ASN A N 1
ATOM 791 C CA . ASN A 1 107 ? 8.255 -6.879 13.008 1.00 55.22 107 ASN A CA 1
ATOM 792 C C . ASN A 1 107 ? 8.563 -6.298 11.618 1.00 55.22 107 ASN A C 1
ATOM 794 O O . ASN A 1 107 ? 7.796 -5.497 11.085 1.00 55.22 107 ASN A O 1
ATOM 798 N N . TYR A 1 108 ? 9.736 -6.613 11.059 1.00 58.41 108 TYR A N 1
ATOM 799 C CA . TYR A 1 108 ? 10.238 -6.042 9.805 1.00 58.41 108 TYR A CA 1
ATOM 800 C C . TYR A 1 108 ? 9.489 -6.689 8.632 1.00 58.41 108 TYR A C 1
ATOM 802 O O . TYR A 1 108 ? 10.059 -7.372 7.780 1.00 58.41 108 TYR A O 1
ATOM 810 N N . VAL A 1 109 ? 8.165 -6.532 8.611 1.00 74.25 109 VAL A N 1
ATOM 811 C CA . VAL A 1 109 ? 7.314 -7.038 7.548 1.00 74.25 109 VAL A CA 1
ATOM 812 C C . VAL A 1 109 ? 7.666 -6.250 6.299 1.00 74.25 109 VAL A C 1
ATOM 814 O O . VAL A 1 109 ? 7.469 -5.036 6.208 1.00 74.25 109 VAL A O 1
ATOM 817 N N . SER A 1 110 ? 8.264 -6.949 5.337 1.00 82.94 110 SER A N 1
ATOM 818 C CA . SER A 1 110 ? 8.663 -6.331 4.083 1.00 82.94 110 SER A CA 1
ATOM 819 C C . SER A 1 110 ? 7.429 -5.784 3.369 1.00 82.94 110 SER A C 1
ATOM 821 O O . SER A 1 110 ? 6.367 -6.409 3.367 1.00 82.94 110 SER A O 1
ATOM 823 N N . LEU A 1 111 ? 7.580 -4.628 2.717 1.00 87.94 111 LEU A N 1
ATOM 824 C CA . LEU A 1 111 ? 6.501 -4.034 1.926 1.00 87.94 111 LEU A CA 1
ATOM 825 C C . LEU A 1 111 ? 5.945 -5.051 0.919 1.00 87.94 111 LEU A C 1
ATOM 827 O O . LEU A 1 111 ? 4.738 -5.215 0.811 1.00 87.94 111 LEU A O 1
ATOM 831 N N . THR A 1 112 ? 6.821 -5.811 0.259 1.00 88.31 112 THR A N 1
ATOM 832 C CA . THR A 1 112 ? 6.429 -6.874 -0.672 1.00 88.31 112 THR A CA 1
ATOM 833 C C . THR A 1 112 ? 5.501 -7.906 -0.031 1.00 88.31 112 THR A C 1
ATOM 835 O O . THR A 1 112 ? 4.574 -8.371 -0.686 1.00 88.31 112 THR A O 1
ATOM 838 N N . ARG A 1 113 ? 5.714 -8.269 1.241 1.00 91.00 113 ARG A N 1
ATOM 839 C CA . ARG A 1 113 ? 4.843 -9.220 1.942 1.00 91.00 113 ARG A CA 1
ATOM 840 C C . ARG A 1 113 ? 3.468 -8.611 2.219 1.00 91.00 113 ARG A C 1
ATOM 842 O O . ARG A 1 113 ? 2.476 -9.273 1.943 1.00 91.00 113 ARG A O 1
ATOM 849 N N . ILE A 1 114 ? 3.410 -7.353 2.670 1.00 92.00 114 ILE A N 1
ATOM 850 C CA . ILE A 1 114 ? 2.144 -6.624 2.868 1.00 92.00 114 ILE A CA 1
ATOM 851 C C . ILE A 1 114 ? 1.343 -6.601 1.562 1.00 92.00 114 ILE A C 1
ATOM 853 O O . ILE A 1 114 ? 0.192 -7.022 1.546 1.00 92.00 114 ILE A O 1
ATOM 857 N N . LEU A 1 115 ? 1.982 -6.198 0.460 1.00 93.31 115 LEU A N 1
ATOM 858 C CA . LEU A 1 115 ? 1.342 -6.070 -0.852 1.00 93.31 115 LEU A CA 1
ATOM 859 C C . LEU A 1 115 ? 0.834 -7.396 -1.414 1.00 93.31 115 LEU A C 1
ATOM 861 O O . LEU A 1 115 ? -0.255 -7.451 -1.972 1.00 93.31 115 LEU A O 1
ATOM 865 N N . ARG A 1 116 ? 1.592 -8.482 -1.235 1.00 92.38 116 ARG A N 1
ATOM 866 C CA . ARG A 1 116 ? 1.144 -9.822 -1.640 1.00 92.38 116 ARG A CA 1
ATOM 867 C C . ARG A 1 116 ? -0.037 -10.310 -0.809 1.00 92.38 116 ARG A C 1
ATOM 869 O O . ARG A 1 116 ? -0.870 -11.042 -1.329 1.00 92.38 116 ARG A O 1
ATOM 876 N N . CYS A 1 117 ? -0.102 -9.944 0.469 1.00 92.44 117 CYS A N 1
ATOM 877 C CA . CYS A 1 117 ? -1.214 -10.336 1.325 1.00 92.44 117 CYS A CA 1
ATOM 878 C C . CYS A 1 117 ? -2.476 -9.504 1.081 1.00 92.44 117 CYS A C 1
ATOM 880 O O . CYS A 1 117 ? -3.569 -10.048 1.206 1.00 92.44 117 CYS A O 1
ATOM 882 N N . SER A 1 118 ? -2.333 -8.233 0.705 1.00 92.12 118 SER A N 1
ATOM 883 C CA . SER A 1 118 ? -3.459 -7.354 0.375 1.00 92.12 118 SER A CA 1
ATOM 884 C C . SER A 1 118 ? -3.839 -7.338 -1.108 1.00 92.12 118 SER A C 1
ATOM 886 O O . SER A 1 118 ? -4.754 -6.604 -1.463 1.00 92.12 118 SER A O 1
ATOM 888 N N . GLU A 1 119 ? -3.142 -8.110 -1.951 1.00 93.62 119 GLU A N 1
ATOM 889 C CA . GLU A 1 119 ? -3.324 -8.163 -3.414 1.00 93.62 119 GLU A CA 1
ATOM 890 C C . GLU A 1 119 ? -3.220 -6.789 -4.097 1.00 93.62 119 GLU A C 1
ATOM 892 O O . GLU A 1 119 ? -3.786 -6.545 -5.158 1.00 93.62 119 GLU A O 1
ATOM 897 N N . GLN A 1 120 ? -2.444 -5.888 -3.497 1.00 93.81 120 GLN A N 1
ATOM 898 C CA . GLN A 1 120 ? -2.269 -4.525 -3.975 1.00 93.81 120 GLN A CA 1
ATOM 899 C C . GLN A 1 120 ? -0.989 -4.407 -4.803 1.00 93.81 120 GLN A C 1
ATOM 901 O O . GLN A 1 120 ? 0.097 -4.769 -4.340 1.00 93.81 120 GLN A O 1
ATOM 906 N N . SER A 1 121 ? -1.076 -3.828 -6.003 1.00 94.44 121 SER A N 1
ATOM 907 C CA . SER A 1 121 ? 0.126 -3.529 -6.780 1.00 94.44 121 SER A CA 1
ATOM 908 C C . SER A 1 121 ? 0.967 -2.440 -6.106 1.00 94.44 121 SER A C 1
ATOM 910 O O . SER A 1 121 ? 0.469 -1.560 -5.402 1.00 94.44 121 SER A O 1
ATOM 912 N N . LEU A 1 122 ? 2.276 -2.453 -6.353 1.00 93.00 122 LEU A N 1
ATOM 913 C CA . LEU A 1 122 ? 3.180 -1.458 -5.774 1.00 93.00 122 LEU A CA 1
ATOM 914 C C . LEU A 1 122 ? 2.847 -0.021 -6.235 1.00 93.00 122 LEU A C 1
ATOM 916 O O . LEU A 1 122 ? 3.026 0.923 -5.471 1.00 93.00 122 LEU A O 1
ATOM 920 N N . ILE A 1 123 ? 2.309 0.142 -7.450 1.00 93.56 123 ILE A N 1
ATOM 921 C CA . ILE A 1 123 ? 1.871 1.443 -7.982 1.00 93.56 123 ILE A CA 1
ATOM 922 C C . ILE A 1 123 ? 0.618 1.938 -7.247 1.00 93.56 123 ILE A C 1
ATOM 924 O O . ILE A 1 123 ? 0.578 3.084 -6.800 1.00 93.56 123 ILE A O 1
ATOM 928 N N . GLU A 1 124 ? -0.395 1.082 -7.079 1.00 94.56 124 GLU A N 1
ATOM 929 C CA . GLU A 1 124 ? -1.602 1.426 -6.312 1.00 94.56 124 GLU A CA 1
ATOM 930 C C . GLU A 1 124 ? -1.269 1.772 -4.866 1.00 94.56 124 GLU A C 1
ATOM 932 O O . GLU A 1 124 ? -1.822 2.731 -4.323 1.00 94.56 124 GLU A O 1
ATOM 937 N N . PHE A 1 125 ? -0.321 1.039 -4.277 1.00 95.69 125 PHE A N 1
ATOM 938 C CA . PHE A 1 125 ? 0.192 1.343 -2.953 1.00 95.69 125 PHE A CA 1
ATOM 939 C C . PHE A 1 125 ? 0.748 2.761 -2.882 1.00 95.69 125 PHE A C 1
ATOM 941 O O . PHE A 1 125 ? 0.309 3.502 -2.016 1.00 95.69 125 PHE A O 1
ATOM 948 N N . PHE A 1 126 ? 1.650 3.183 -3.775 1.00 95.25 126 PHE A N 1
ATOM 949 C CA . PHE A 1 126 ? 2.191 4.548 -3.717 1.00 95.25 126 PHE A CA 1
ATOM 950 C C . PHE A 1 126 ? 1.100 5.616 -3.861 1.00 95.25 126 PHE A C 1
ATOM 952 O O . PHE A 1 126 ? 1.102 6.600 -3.122 1.00 95.25 126 PHE A O 1
ATOM 959 N N . ASN A 1 127 ? 0.121 5.397 -4.741 1.00 94.69 127 ASN A N 1
ATOM 960 C CA . ASN A 1 127 ? -0.994 6.327 -4.925 1.00 94.69 127 ASN A CA 1
ATOM 961 C C . ASN A 1 127 ? -1.871 6.456 -3.669 1.00 94.69 127 ASN A C 1
ATOM 963 O O . ASN A 1 127 ? -2.241 7.566 -3.284 1.00 94.69 127 ASN A O 1
ATOM 967 N N . LYS A 1 128 ? -2.204 5.337 -3.014 1.00 95.12 128 LYS A N 1
ATOM 968 C CA . LYS A 1 128 ? -2.985 5.344 -1.766 1.00 95.12 128 LYS A CA 1
ATOM 969 C C . LYS A 1 128 ? -2.160 5.810 -0.569 1.00 95.12 128 LYS A C 1
ATOM 971 O O . LYS A 1 128 ? -2.675 6.546 0.265 1.00 95.12 128 LYS A O 1
ATOM 976 N N . MET A 1 129 ? -0.881 5.452 -0.513 1.00 95.19 129 MET A N 1
ATOM 977 C CA . MET A 1 129 ? 0.033 5.831 0.562 1.00 95.19 129 MET A CA 1
ATOM 978 C C . MET A 1 129 ? 0.237 7.345 0.615 1.00 95.19 129 MET A C 1
ATOM 980 O O . MET A 1 129 ? 0.206 7.896 1.706 1.00 95.19 129 MET A O 1
ATOM 984 N N . LYS A 1 130 ? 0.333 8.036 -0.530 1.00 94.9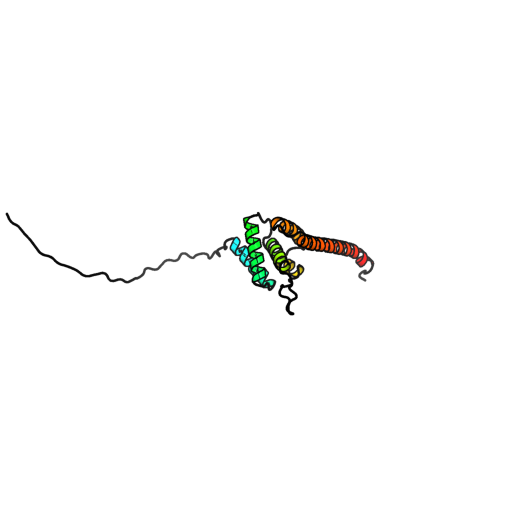4 130 LYS A N 1
ATOM 985 C CA . LYS A 1 130 ? 0.369 9.512 -0.574 1.00 94.94 130 LYS A CA 1
ATOM 986 C C . LYS A 1 130 ? -0.874 10.134 0.063 1.00 94.94 130 LYS A C 1
ATOM 988 O O . LYS A 1 130 ? -0.764 10.952 0.968 1.00 94.94 130 LYS A O 1
ATOM 993 N N . LYS A 1 131 ? -2.063 9.665 -0.338 1.00 95.31 131 LYS A N 1
ATOM 994 C CA . LYS A 1 131 ? -3.334 10.108 0.262 1.00 95.31 131 LYS A CA 1
ATOM 995 C C . LYS A 1 131 ? -3.359 9.838 1.766 1.00 95.31 131 LYS A C 1
ATOM 997 O O . LYS A 1 131 ? -3.776 10.689 2.538 1.00 95.31 131 LYS A O 1
ATOM 1002 N N . TRP A 1 132 ? -2.897 8.663 2.188 1.00 95.44 132 TRP A N 1
ATOM 1003 C CA . TRP A 1 132 ? -2.825 8.299 3.599 1.00 95.44 132 TRP A CA 1
ATOM 1004 C C . TRP A 1 132 ? -1.850 9.179 4.388 1.00 95.44 132 TRP A C 1
ATOM 1006 O O . TRP A 1 132 ? -2.175 9.613 5.486 1.00 95.44 132 TRP A O 1
ATOM 1016 N N . GLU A 1 133 ? -0.669 9.467 3.839 1.00 93.94 133 GLU A N 1
ATOM 1017 C CA . GLU A 1 133 ? 0.328 10.365 4.433 1.00 93.94 133 GLU A CA 1
ATOM 1018 C C . GLU A 1 133 ? -0.223 11.775 4.650 1.00 93.94 133 GLU A C 1
ATOM 1020 O O . GLU A 1 133 ? 0.053 12.384 5.690 1.00 93.94 133 GLU A O 1
ATOM 1025 N N . ASP A 1 134 ? -1.019 12.264 3.697 1.00 94.00 134 ASP A N 1
ATOM 1026 C CA . ASP A 1 134 ? -1.710 13.547 3.782 1.00 94.00 134 ASP A CA 1
ATOM 1027 C C . ASP A 1 134 ? -2.820 13.529 4.833 1.00 94.00 134 ASP A C 1
ATOM 1029 O O . ASP A 1 134 ? -2.802 14.359 5.742 1.00 94.00 134 ASP A O 1
ATOM 1033 N N . MET A 1 135 ? -3.728 12.549 4.775 1.00 94.12 135 MET A N 1
ATOM 1034 C CA . MET A 1 135 ? -4.839 12.431 5.727 1.00 94.12 135 MET A CA 1
ATOM 1035 C C . MET A 1 135 ? -4.338 12.253 7.168 1.00 94.12 135 MET A C 1
ATOM 1037 O O . MET A 1 135 ? -4.853 12.890 8.086 1.00 94.12 135 MET A O 1
ATOM 1041 N N . ALA A 1 136 ? -3.331 11.399 7.381 1.00 91.31 136 ALA A N 1
ATOM 1042 C CA . ALA A 1 136 ? -2.765 11.103 8.698 1.00 91.31 136 ALA A CA 1
ATOM 1043 C C . ALA A 1 136 ? -1.730 12.143 9.169 1.00 91.31 136 ALA A C 1
ATOM 1045 O O . ALA A 1 136 ? -1.108 11.948 10.215 1.00 91.31 136 ALA A O 1
ATOM 1046 N N . ASN A 1 137 ? -1.519 13.217 8.396 1.00 92.12 137 ASN A N 1
ATOM 1047 C CA . ASN A 1 137 ? -0.564 14.292 8.670 1.00 92.12 137 ASN A CA 1
ATOM 1048 C C . ASN A 1 137 ? 0.831 13.771 9.079 1.00 92.12 137 ASN A C 1
ATOM 1050 O O . ASN A 1 137 ? 1.411 14.181 10.088 1.00 92.12 137 ASN A O 1
ATOM 1054 N N . LEU A 1 138 ? 1.355 12.800 8.321 1.00 90.88 138 LEU A N 1
ATOM 1055 C CA . LEU A 1 138 ? 2.615 12.141 8.669 1.00 90.88 138 LEU A CA 1
ATOM 1056 C C . LEU A 1 138 ? 3.825 13.081 8.514 1.00 90.88 138 LEU A C 1
ATOM 1058 O O . LEU A 1 138 ? 3.853 13.873 7.567 1.00 90.88 138 LEU A O 1
ATOM 1062 N N . PRO A 1 139 ? 4.857 12.966 9.380 1.00 89.12 139 PRO A N 1
ATOM 1063 C CA . PRO A 1 139 ? 6.028 13.839 9.340 1.00 89.12 139 PRO A CA 1
ATOM 1064 C C . PRO A 1 139 ? 6.768 13.803 7.990 1.00 89.12 139 PRO A C 1
ATOM 1066 O O . PRO A 1 139 ? 6.877 12.726 7.394 1.00 89.12 139 PRO A O 1
ATOM 1069 N N . PRO A 1 140 ? 7.384 14.919 7.546 1.00 89.25 140 PRO A N 1
ATOM 1070 C CA . PRO A 1 140 ? 8.059 15.004 6.245 1.00 89.25 140 PRO A CA 1
ATOM 1071 C C . PRO A 1 140 ? 9.118 13.921 6.012 1.00 89.25 140 PRO A C 1
ATOM 1073 O O . PRO A 1 140 ? 9.189 13.343 4.933 1.00 89.25 140 PRO A O 1
ATOM 1076 N N . HIS A 1 141 ? 9.891 13.572 7.044 1.00 87.81 141 HIS A N 1
ATOM 1077 C CA . HIS A 1 141 ? 10.908 12.519 6.957 1.00 87.81 141 HIS A CA 1
ATOM 1078 C C . HIS A 1 141 ? 10.315 11.135 6.624 1.00 87.81 141 HIS A C 1
ATOM 1080 O O . HIS A 1 141 ? 10.953 10.320 5.954 1.00 87.81 141 HIS A O 1
ATOM 1086 N N . PHE A 1 142 ? 9.091 10.841 7.081 1.00 88.06 142 PHE A N 1
ATOM 1087 C CA . PHE A 1 142 ? 8.412 9.596 6.719 1.00 88.06 142 PHE A CA 1
ATOM 1088 C C . PHE A 1 142 ? 8.033 9.604 5.234 1.00 88.06 142 PHE A C 1
ATOM 1090 O O . PHE A 1 142 ? 8.348 8.650 4.520 1.00 88.06 142 PHE A O 1
ATOM 1097 N N . ARG A 1 143 ? 7.435 10.710 4.773 1.00 91.00 143 ARG A N 1
ATOM 1098 C CA . ARG A 1 143 ? 7.017 10.911 3.378 1.00 91.00 143 ARG A CA 1
ATOM 1099 C C . ARG A 1 143 ? 8.199 10.798 2.417 1.00 91.00 143 ARG A C 1
ATOM 1101 O O . ARG A 1 143 ? 8.156 10.014 1.475 1.00 91.00 143 ARG A O 1
ATOM 1108 N N . GLU A 1 144 ? 9.321 11.450 2.730 1.00 91.81 144 GLU A N 1
ATOM 1109 C CA . GLU A 1 144 ? 10.546 11.385 1.919 1.00 91.81 144 GLU A CA 1
ATOM 1110 C C . GLU A 1 144 ? 11.050 9.940 1.749 1.00 91.81 144 GLU A C 1
ATOM 1112 O O . GLU A 1 144 ? 11.527 9.543 0.679 1.00 91.81 144 GLU A O 1
ATOM 1117 N N . ARG A 1 145 ? 10.920 9.103 2.788 1.00 88.69 145 ARG A N 1
ATOM 1118 C CA . ARG A 1 145 ? 11.317 7.691 2.720 1.00 88.69 145 ARG A CA 1
ATOM 1119 C C . ARG A 1 145 ? 10.426 6.895 1.763 1.00 88.69 145 ARG A C 1
ATOM 1121 O O . ARG A 1 145 ? 10.955 6.039 1.045 1.00 88.69 145 ARG A O 1
ATOM 1128 N N . THR A 1 146 ? 9.119 7.151 1.752 1.00 89.25 146 THR A N 1
ATOM 1129 C CA . THR A 1 146 ? 8.169 6.539 0.808 1.00 89.25 146 THR A CA 1
ATOM 1130 C C . THR A 1 146 ? 8.411 7.046 -0.617 1.00 89.25 146 THR A C 1
ATOM 1132 O O . THR A 1 146 ? 8.536 6.239 -1.537 1.00 89.25 146 THR A O 1
ATOM 1135 N N . GLU A 1 147 ? 8.604 8.351 -0.807 1.00 93.38 147 GLU A N 1
ATOM 113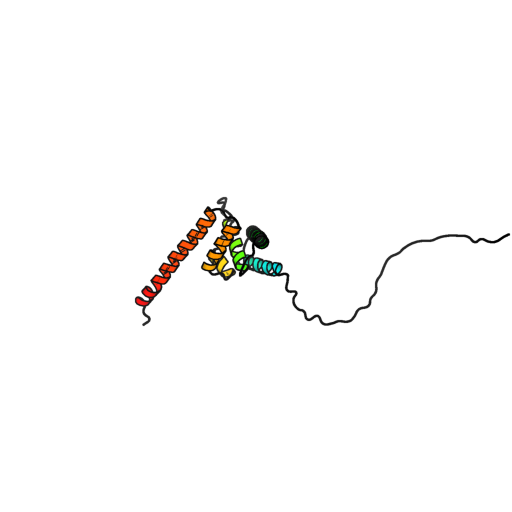6 C CA . GLU A 1 147 ? 8.913 8.955 -2.111 1.00 93.38 147 GLU A CA 1
ATOM 1137 C C . GLU A 1 147 ? 10.234 8.447 -2.696 1.00 93.38 147 GLU A C 1
ATOM 1139 O O . GLU A 1 147 ? 10.352 8.188 -3.894 1.00 93.38 147 GLU A O 1
ATOM 1144 N N . ARG A 1 148 ? 11.266 8.282 -1.861 1.00 92.38 148 ARG A N 1
ATOM 1145 C CA . ARG A 1 148 ? 12.539 7.698 -2.298 1.00 92.38 148 ARG A CA 1
ATOM 1146 C C . ARG A 1 148 ? 12.353 6.257 -2.763 1.00 92.38 148 ARG A C 1
ATOM 1148 O O . ARG A 1 148 ? 12.985 5.847 -3.734 1.00 92.38 148 ARG A O 1
ATOM 1155 N N . LEU A 1 149 ? 11.492 5.493 -2.091 1.00 91.44 149 LEU A N 1
ATOM 1156 C CA . LEU A 1 149 ? 11.171 4.128 -2.495 1.00 91.44 149 LEU A CA 1
ATOM 1157 C C . LEU A 1 149 ? 10.457 4.098 -3.856 1.00 91.44 149 LEU A C 1
ATOM 1159 O O . LEU A 1 149 ? 10.830 3.298 -4.711 1.00 91.44 149 LEU A O 1
ATOM 1163 N N . GLU A 1 150 ? 9.505 5.002 -4.084 1.00 94.19 150 GLU A N 1
ATOM 1164 C CA . GLU A 1 150 ? 8.810 5.158 -5.369 1.00 94.19 150 GLU A CA 1
ATOM 1165 C C . GLU A 1 150 ? 9.761 5.564 -6.503 1.00 94.19 150 GLU A C 1
ATOM 1167 O O . GLU A 1 150 ? 9.732 4.976 -7.589 1.00 94.19 150 GLU A O 1
ATOM 1172 N N . ARG A 1 151 ? 10.665 6.520 -6.251 1.00 95.00 151 ARG A N 1
ATOM 1173 C CA . ARG A 1 151 ? 11.691 6.930 -7.223 1.00 95.00 151 ARG A CA 1
ATOM 1174 C C . ARG A 1 151 ? 12.616 5.772 -7.588 1.00 95.00 151 ARG A C 1
ATOM 1176 O O . ARG A 1 151 ? 12.829 5.513 -8.771 1.00 95.00 151 ARG A O 1
ATOM 1183 N N . ASN A 1 152 ? 13.118 5.038 -6.594 1.00 93.38 152 ASN A N 1
ATOM 1184 C CA . ASN A 1 152 ? 13.992 3.884 -6.819 1.00 93.38 152 ASN A CA 1
ATOM 1185 C C . ASN A 1 152 ? 13.286 2.776 -7.611 1.00 93.38 152 ASN A C 1
ATOM 1187 O O . ASN A 1 152 ? 13.883 2.179 -8.512 1.00 93.38 152 ASN A O 1
ATOM 1191 N N . PHE A 1 153 ? 12.014 2.521 -7.299 1.00 94.00 153 PHE A N 1
ATOM 1192 C CA . PHE A 1 153 ? 11.191 1.592 -8.062 1.00 94.00 153 PHE A CA 1
ATOM 1193 C C . PHE A 1 153 ? 11.040 2.050 -9.514 1.00 94.00 153 PHE A C 1
ATOM 1195 O O . PHE A 1 153 ? 11.293 1.265 -10.422 1.00 94.00 153 PHE A O 1
ATOM 1202 N N . THR A 1 154 ? 10.711 3.323 -9.739 1.00 94.25 154 THR A N 1
ATOM 1203 C CA . THR A 1 154 ? 10.536 3.890 -11.083 1.00 94.25 154 THR A CA 1
ATOM 1204 C C . THR A 1 154 ? 11.803 3.743 -11.921 1.00 94.25 154 THR A C 1
ATOM 1206 O O . THR A 1 154 ? 11.742 3.256 -13.048 1.00 94.25 154 THR A O 1
ATOM 1209 N N . VAL A 1 155 ? 12.967 4.092 -11.362 1.00 96.69 155 VAL A N 1
ATOM 1210 C CA . VAL A 1 155 ? 14.261 3.919 -12.041 1.00 96.69 155 VAL A CA 1
ATOM 1211 C C . VAL A 1 155 ? 14.489 2.451 -12.405 1.00 96.69 155 VAL A C 1
ATOM 1213 O O . VAL A 1 155 ? 14.788 2.146 -13.559 1.00 96.69 155 VAL A O 1
ATOM 1216 N N . SER A 1 156 ? 14.287 1.536 -11.454 1.00 94.75 156 SER A N 1
ATOM 1217 C CA . SER A 1 156 ? 14.491 0.097 -11.668 1.00 94.75 156 SER A CA 1
ATOM 1218 C C . SER A 1 156 ? 13.538 -0.471 -12.723 1.00 94.75 156 SER A C 1
ATOM 1220 O O . SER A 1 156 ? 13.967 -1.211 -13.604 1.00 94.75 156 SER A O 1
ATOM 1222 N N . ALA A 1 157 ? 12.261 -0.083 -12.687 1.00 93.88 157 ALA A N 1
ATOM 1223 C CA . ALA A 1 157 ? 11.250 -0.511 -13.648 1.00 93.88 157 ALA A CA 1
ATOM 1224 C C . ALA A 1 157 ? 11.559 -0.007 -15.067 1.00 93.88 157 ALA A C 1
ATOM 1226 O O . ALA A 1 157 ? 11.436 -0.758 -16.034 1.00 93.88 157 ALA A O 1
ATOM 1227 N N . VAL A 1 158 ? 12.010 1.246 -15.201 1.00 95.56 158 VAL A N 1
ATOM 1228 C CA . VAL A 1 158 ? 12.422 1.816 -16.493 1.00 95.56 158 VAL A CA 1
ATOM 1229 C C . VAL A 1 158 ? 13.652 1.097 -17.046 1.00 95.56 158 VAL A C 1
ATOM 1231 O O . VAL A 1 158 ? 13.680 0.786 -18.236 1.00 95.56 158 VAL A O 1
ATOM 1234 N N . ILE A 1 159 ? 14.656 0.812 -16.210 1.00 95.75 1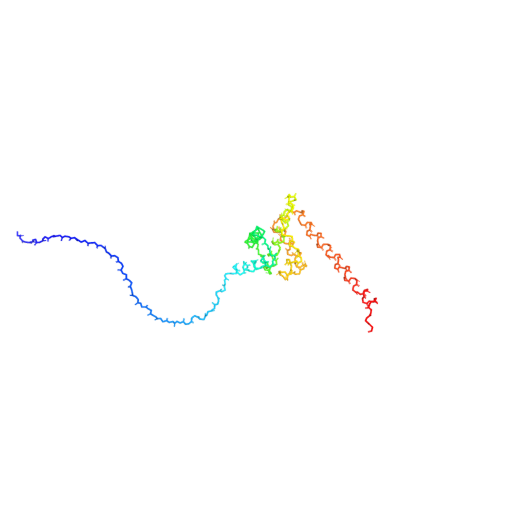59 ILE A N 1
ATOM 1235 C CA . ILE A 1 159 ? 15.850 0.058 -16.622 1.00 95.75 159 ILE A CA 1
ATOM 1236 C C . ILE A 1 159 ? 15.458 -1.350 -17.071 1.00 95.75 159 ILE A C 1
ATOM 1238 O O . ILE A 1 159 ? 15.851 -1.765 -18.157 1.00 95.75 159 ILE A O 1
ATOM 1242 N N . PHE A 1 160 ? 14.643 -2.053 -16.284 1.00 94.69 160 PHE A N 1
ATOM 1243 C CA . PHE A 1 160 ? 14.176 -3.397 -16.617 1.00 94.69 160 PHE A CA 1
ATOM 1244 C C . PHE A 1 160 ? 13.433 -3.418 -17.959 1.00 94.69 160 PHE A C 1
ATOM 1246 O O . PHE A 1 160 ? 13.742 -4.220 -18.835 1.00 94.69 160 PHE A O 1
ATOM 1253 N N . LYS A 1 161 ? 12.536 -2.449 -18.183 1.00 94.06 161 LYS A N 1
ATOM 1254 C CA . LYS A 1 161 ? 11.820 -2.300 -19.456 1.00 94.06 161 LYS A CA 1
ATOM 1255 C C . LYS A 1 161 ? 12.756 -2.047 -20.644 1.00 94.06 161 LYS A C 1
ATOM 1257 O O . LYS A 1 161 ? 12.473 -2.507 -21.744 1.00 94.06 161 LYS A O 1
ATOM 1262 N N . LYS A 1 162 ? 13.854 -1.309 -20.445 1.00 95.12 162 LYS A N 1
ATOM 1263 C CA . LYS A 1 162 ? 14.880 -1.097 -21.482 1.00 95.12 162 LYS A CA 1
ATOM 1264 C C . LYS A 1 162 ? 15.750 -2.332 -21.716 1.00 95.12 162 LYS A C 1
ATOM 1266 O O . LYS A 1 162 ? 16.244 -2.503 -22.824 1.00 95.12 162 LYS A O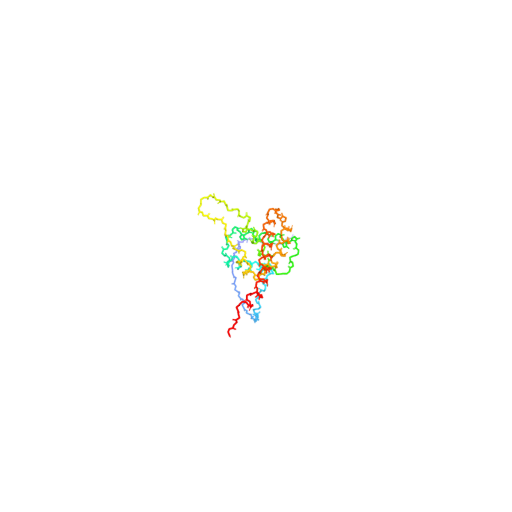 1
ATOM 1271 N N . TYR A 1 163 ? 15.953 -3.156 -20.693 1.00 95.88 163 TYR A N 1
ATOM 1272 C CA . TYR A 1 163 ? 16.766 -4.365 -20.778 1.00 95.88 163 TYR A CA 1
ATOM 1273 C C . TYR A 1 163 ? 16.086 -5.471 -21.589 1.00 95.88 163 TYR A C 1
ATOM 1275 O O . TYR A 1 163 ? 16.764 -6.153 -22.345 1.00 95.88 163 TYR A O 1
ATOM 1283 N N . GLU A 1 164 ? 14.762 -5.602 -21.494 1.00 92.81 164 GLU A N 1
ATOM 1284 C CA . GLU A 1 164 ? 13.979 -6.626 -22.205 1.00 92.81 164 GLU A CA 1
ATOM 1285 C C . GLU A 1 164 ? 14.320 -6.760 -23.710 1.00 92.81 164 GLU A C 1
ATOM 1287 O O . GLU A 1 164 ? 14.728 -7.845 -24.125 1.00 92.81 164 GLU A O 1
ATOM 1292 N N . PRO A 1 165 ? 14.254 -5.700 -24.545 1.00 93.31 165 PRO A N 1
ATOM 1293 C CA . PRO A 1 165 ? 14.597 -5.828 -25.964 1.00 93.31 165 PRO A CA 1
ATOM 1294 C C . PRO A 1 165 ? 16.081 -6.154 -26.203 1.00 93.31 165 PRO A C 1
ATOM 1296 O O . PRO A 1 165 ? 16.401 -6.848 -27.162 1.00 93.31 165 PRO A O 1
ATOM 1299 N N . ILE A 1 166 ? 16.991 -5.688 -25.338 1.00 93.50 166 ILE A N 1
ATOM 1300 C CA . ILE A 1 166 ? 18.429 -5.995 -25.435 1.00 93.50 166 ILE A CA 1
ATOM 1301 C C . ILE A 1 166 ? 18.661 -7.481 -25.142 1.00 93.50 166 ILE A C 1
ATOM 1303 O O . ILE A 1 166 ? 19.420 -8.148 -25.841 1.00 93.50 166 ILE A O 1
ATOM 1307 N N . PHE A 1 167 ? 17.989 -8.011 -24.120 1.00 93.00 167 PHE A N 1
ATOM 1308 C CA . PHE A 1 167 ? 18.066 -9.417 -23.754 1.00 93.00 167 PHE A CA 1
ATOM 1309 C C . PHE A 1 167 ? 17.558 -10.314 -24.886 1.00 93.00 167 PHE A C 1
ATOM 1311 O O . PHE A 1 167 ? 18.236 -11.270 -25.244 1.00 93.00 167 PHE A O 1
ATOM 1318 N N . GLN A 1 168 ? 16.417 -9.974 -25.491 1.00 92.12 168 GLN A N 1
ATOM 1319 C CA . GLN A 1 168 ? 15.853 -10.725 -26.618 1.00 92.12 168 GLN A CA 1
ATOM 1320 C C . GLN A 1 168 ? 16.736 -10.681 -27.877 1.00 92.12 168 GLN A C 1
ATOM 1322 O O . GLN A 1 168 ? 16.759 -11.646 -28.639 1.00 92.12 168 GLN A O 1
ATOM 1327 N N . ASP A 1 169 ? 17.479 -9.592 -28.100 1.00 91.50 169 ASP A N 1
ATOM 1328 C CA . ASP A 1 169 ? 18.417 -9.506 -29.224 1.00 91.50 169 ASP A CA 1
ATOM 1329 C C . ASP A 1 169 ? 19.678 -10.360 -29.007 1.00 91.50 169 ASP A C 1
ATOM 1331 O O . ASP A 1 169 ? 20.164 -11.000 -29.939 1.00 91.50 169 ASP A O 1
ATOM 1335 N N . ILE A 1 170 ? 20.188 -10.425 -27.773 1.00 93.50 170 ILE A N 1
ATOM 1336 C CA . ILE A 1 170 ? 21.387 -11.211 -27.440 1.00 93.50 170 ILE A CA 1
ATOM 1337 C C . ILE A 1 170 ? 21.059 -12.706 -27.307 1.00 93.50 170 ILE A C 1
ATOM 1339 O O . ILE A 1 170 ? 21.783 -13.554 -27.829 1.00 93.50 170 ILE A O 1
ATOM 1343 N N . PHE A 1 171 ? 19.975 -13.043 -26.607 1.00 91.69 171 PHE A N 1
ATOM 1344 C CA . PHE A 1 171 ? 19.578 -14.414 -26.289 1.00 91.69 171 PHE A CA 1
ATOM 1345 C C . PHE A 1 171 ? 18.433 -14.864 -27.195 1.00 91.69 171 PHE A C 1
ATOM 1347 O O . PHE A 1 171 ? 17.272 -14.929 -26.789 1.00 91.69 171 PHE A O 1
ATOM 1354 N N . LYS A 1 172 ? 18.773 -15.193 -28.442 1.00 86.38 172 LYS A N 1
ATOM 1355 C CA . LYS A 1 172 ? 17.825 -15.788 -29.391 1.00 86.38 172 LYS A CA 1
ATOM 1356 C C . LYS A 1 172 ? 17.633 -17.268 -29.070 1.00 86.38 172 LYS A C 1
ATOM 1358 O O . LYS A 1 172 ? 18.601 -17.977 -28.796 1.00 86.38 172 LYS A O 1
ATOM 1363 N N . TYR A 1 173 ? 16.383 -17.721 -29.093 1.00 72.56 173 TYR A N 1
ATOM 1364 C CA . TYR A 1 173 ? 16.073 -19.145 -28.994 1.00 72.56 173 TYR A CA 1
ATOM 1365 C C . TYR A 1 173 ? 16.631 -19.856 -30.246 1.00 72.56 173 TYR A C 1
ATOM 1367 O O . TYR A 1 173 ? 16.475 -19.290 -31.333 1.00 72.56 173 TYR A O 1
ATOM 1375 N N . PRO A 1 174 ? 17.317 -21.008 -30.110 1.00 73.38 174 PRO A N 1
ATOM 1376 C CA . PRO A 1 174 ? 17.823 -21.756 -31.258 1.00 73.38 174 PRO A CA 1
ATOM 1377 C C . PRO A 1 174 ? 16.713 -22.211 -32.211 1.00 73.38 174 PRO A C 1
ATOM 1379 O O . PRO A 1 174 ? 15.589 -22.484 -31.727 1.00 73.38 174 PRO A O 1
#

Foldseek 3Di:
DDDDDDDDDDDDDDDDDDDDDDDDDDDDPPCPDPPPDPVVVLVVLLVVLCVQQVHDPQLSVQLVVLLVVLVVVDPDDDDSLLSSLLSSVCSLVVPDQPPDDDDRPRSPRDNVSSCVSSVHDPVNSLVSNVVSCVSVVPDPVVVVVSVVVVVVVVVVVVVVVVVVVVCCVVDPDD

Radius of gyration: 32.64 Å; chains: 1; bounding box: 104×41×98 Å

Organism: Mus musculus (NCBI:txid10090)

pLDDT: mean 78.06, std 21.41, range [33.62, 96.69]